Protein AF-A0A9W6DE72-F1 (afdb_monomer_lite)

Sequence (56 aa):
MAGKTTTRKYKKDQILRSNQFTVTDKYLIEAILEDKDYSLEQVKSLLEKEKKRSVK

Radius of gyration: 12.39 Å; chains: 1; bounding box: 42×26×20 Å

pLDDT: mean 83.07, std 13.32, range [43.72, 91.31]

Secondary structure (DSSP, 8-state):
--------EE-HHHHHT-TTS-HHHHHHHHHH--SS-EEHHHHHHHHHHHHHHHT-

Organism: NCBI:txid2936439

Foldseek 3Di:
DPPPPPQDWDFLVVVLPDPPDDPVLNVVSVVQDDGDTDGPVRSVVSSVVVVVVVVD

Structure (mmCIF, N/CA/C/O backbone):
data_AF-A0A9W6DE72-F1
#
_entry.id   AF-A0A9W6DE72-F1
#
loop_
_atom_site.group_PDB
_atom_site.id
_atom_site.type_symbol
_atom_site.label_atom_id
_atom_site.label_alt_id
_atom_site.label_comp_id
_atom_site.label_asym_id
_atom_site.label_entity_id
_atom_site.label_seq_id
_atom_site.pdbx_PDB_ins_code
_atom_site.Cartn_x
_atom_site.Cartn_y
_atom_site.Cartn_z
_atom_site.occupancy
_atom_site.B_iso_or_equiv
_atom_site.auth_seq_id
_atom_site.auth_comp_id
_atom_site.auth_asym_id
_atom_site.auth_atom_id
_atom_site.pdbx_PDB_model_num
ATOM 1 N N . MET A 1 1 ? 32.247 1.193 9.398 1.00 43.72 1 MET A N 1
ATOM 2 C CA . MET A 1 1 ? 31.708 0.514 8.199 1.00 43.72 1 MET A CA 1
ATOM 3 C C . MET A 1 1 ? 30.468 1.273 7.761 1.00 43.72 1 MET A C 1
ATOM 5 O O . MET A 1 1 ? 29.446 1.167 8.423 1.00 43.72 1 MET A O 1
ATOM 9 N N . ALA A 1 2 ? 30.571 2.115 6.729 1.00 47.84 2 ALA A N 1
ATOM 10 C CA . ALA A 1 2 ? 29.407 2.791 6.163 1.00 47.84 2 ALA A CA 1
ATOM 11 C C . ALA A 1 2 ? 28.560 1.730 5.452 1.00 47.84 2 ALA A C 1
ATOM 13 O O . ALA A 1 2 ? 28.845 1.354 4.315 1.00 47.84 2 ALA A O 1
ATOM 14 N N . GLY A 1 3 ? 27.594 1.162 6.177 1.00 48.84 3 GLY A N 1
ATOM 15 C CA . GLY A 1 3 ? 26.611 0.255 5.611 1.00 48.84 3 GLY A CA 1
ATOM 16 C C . GLY A 1 3 ? 25.884 1.010 4.514 1.00 48.84 3 GLY A C 1
ATOM 17 O O . GLY A 1 3 ? 25.102 1.909 4.801 1.00 48.84 3 GLY A O 1
ATOM 18 N N . LYS A 1 4 ? 26.197 0.691 3.256 1.00 53.88 4 LYS A N 1
ATOM 19 C CA . LYS A 1 4 ? 25.422 1.150 2.109 1.00 53.88 4 LYS A CA 1
ATOM 20 C C . LYS A 1 4 ? 23.993 0.693 2.375 1.00 53.88 4 LYS A C 1
ATOM 22 O O . LYS A 1 4 ? 23.709 -0.499 2.285 1.00 53.88 4 LYS A O 1
ATOM 27 N N . THR A 1 5 ? 23.109 1.612 2.744 1.00 57.12 5 THR A N 1
ATOM 28 C CA . THR A 1 5 ? 21.667 1.390 2.729 1.00 57.12 5 THR A CA 1
ATOM 29 C C . THR A 1 5 ? 21.290 1.210 1.269 1.00 57.12 5 THR A C 1
ATOM 31 O O . THR A 1 5 ? 20.939 2.146 0.561 1.00 57.12 5 THR A O 1
ATOM 34 N N . THR A 1 6 ? 21.471 -0.007 0.758 1.00 58.38 6 THR A N 1
ATOM 35 C CA . THR A 1 6 ? 20.976 -0.385 -0.555 1.00 58.38 6 THR A CA 1
ATOM 36 C C . THR A 1 6 ? 19.464 -0.308 -0.459 1.00 58.38 6 THR A C 1
ATOM 38 O O . THR A 1 6 ? 18.821 -1.202 0.092 1.00 58.38 6 THR A O 1
ATOM 41 N N . THR A 1 7 ? 18.900 0.795 -0.943 1.00 70.50 7 THR A N 1
ATOM 42 C CA . THR A 1 7 ? 17.461 0.999 -1.042 1.00 70.50 7 THR A CA 1
ATOM 43 C C . THR A 1 7 ? 16.923 0.004 -2.066 1.00 70.50 7 THR A C 1
ATOM 45 O O . THR A 1 7 ? 16.813 0.291 -3.257 1.00 70.50 7 THR A O 1
ATOM 48 N N . ARG A 1 8 ? 16.670 -1.226 -1.611 1.00 84.62 8 ARG A N 1
ATOM 49 C CA . ARG A 1 8 ? 16.137 -2.299 -2.442 1.00 84.62 8 ARG A CA 1
ATOM 50 C C . ARG A 1 8 ? 14.739 -1.880 -2.884 1.00 84.62 8 ARG A C 1
ATOM 52 O O . ARG A 1 8 ? 13.899 -1.535 -2.048 1.00 84.62 8 ARG A O 1
ATOM 59 N N . LYS A 1 9 ? 14.528 -1.858 -4.196 1.00 89.44 9 LYS A N 1
ATOM 60 C CA . LYS A 1 9 ? 13.216 -1.613 -4.784 1.00 89.44 9 LYS A CA 1
ATOM 61 C C . LYS A 1 9 ? 12.508 -2.943 -5.003 1.00 89.44 9 LYS A C 1
ATOM 63 O O . LYS A 1 9 ? 13.154 -3.962 -5.242 1.00 89.44 9 LYS A O 1
ATOM 68 N N . TYR A 1 10 ? 11.194 -2.904 -4.890 1.00 90.00 10 TYR A N 1
ATOM 69 C CA . TYR A 1 10 ? 10.309 -4.047 -4.977 1.00 90.00 10 TYR A CA 1
ATOM 70 C C . TYR A 1 10 ? 9.168 -3.709 -5.927 1.00 90.00 10 TYR A C 1
ATOM 72 O O . TYR A 1 10 ? 8.668 -2.581 -5.942 1.00 90.00 10 TYR A O 1
ATOM 80 N N . LYS A 1 11 ? 8.732 -4.715 -6.683 1.00 91.00 11 LYS A N 1
ATOM 81 C CA . LYS A 1 11 ? 7.498 -4.629 -7.463 1.00 91.00 11 LYS A CA 1
ATOM 82 C C . LYS A 1 11 ? 6.290 -4.555 -6.538 1.00 91.00 11 LYS A C 1
ATOM 84 O O . LYS A 1 11 ? 6.317 -5.110 -5.436 1.00 91.00 11 LYS A O 1
ATOM 89 N N . LYS A 1 12 ? 5.203 -3.964 -7.035 1.00 89.25 12 LYS A N 1
ATOM 90 C CA . LYS A 1 12 ? 3.895 -3.911 -6.365 1.00 89.25 12 LYS A CA 1
ATOM 91 C C . LYS A 1 12 ? 3.479 -5.270 -5.790 1.00 89.25 12 LYS A C 1
ATOM 93 O O . LYS A 1 12 ? 3.234 -5.372 -4.594 1.00 89.25 12 LYS A O 1
ATOM 98 N N . ASP A 1 13 ? 3.538 -6.332 -6.592 1.00 89.56 13 ASP A N 1
ATOM 99 C CA . ASP A 1 13 ? 3.232 -7.705 -6.160 1.00 89.56 13 ASP A CA 1
ATOM 100 C C . ASP A 1 13 ? 4.077 -8.176 -4.967 1.00 89.56 13 ASP A C 1
ATOM 102 O O . ASP A 1 13 ? 3.572 -8.797 -4.033 1.00 89.56 13 ASP A O 1
ATOM 106 N N . GLN A 1 14 ? 5.377 -7.867 -4.965 1.00 90.50 14 GLN A N 1
ATOM 107 C CA . GLN A 1 14 ? 6.268 -8.251 -3.868 1.00 90.50 14 GLN A CA 1
ATOM 108 C C . GLN A 1 14 ? 5.946 -7.487 -2.583 1.00 90.50 14 GLN A C 1
ATOM 110 O O . GLN A 1 14 ? 6.021 -8.050 -1.492 1.00 90.50 14 GLN A O 1
ATOM 115 N N . ILE A 1 15 ? 5.559 -6.218 -2.709 1.00 90.56 15 ILE A N 1
ATOM 116 C CA . ILE A 1 15 ? 5.133 -5.381 -1.586 1.00 90.56 15 ILE A CA 1
ATOM 117 C C . ILE A 1 15 ? 3.811 -5.910 -1.012 1.00 90.56 15 ILE A C 1
ATOM 119 O O . ILE A 1 15 ? 3.704 -6.076 0.202 1.00 90.56 15 ILE A O 1
ATOM 123 N N . LEU A 1 16 ? 2.840 -6.251 -1.864 1.00 88.50 16 LEU A N 1
ATOM 124 C CA . LEU A 1 16 ? 1.537 -6.795 -1.456 1.00 88.50 16 LEU A CA 1
ATOM 125 C C . LEU A 1 16 ? 1.656 -8.179 -0.800 1.00 88.50 16 LEU A C 1
ATOM 127 O O . LEU A 1 16 ? 0.946 -8.487 0.160 1.00 88.50 16 LEU A O 1
ATOM 131 N N . ARG A 1 17 ? 2.601 -9.007 -1.252 1.00 89.50 17 ARG A N 1
ATOM 132 C CA . ARG A 1 17 ? 2.909 -10.309 -0.635 1.00 89.50 17 ARG A CA 1
ATOM 133 C C . ARG A 1 17 ? 3.707 -10.196 0.666 1.00 89.50 17 ARG A C 1
ATOM 135 O O . ARG A 1 17 ? 3.833 -11.184 1.380 1.00 89.50 17 ARG A O 1
ATOM 142 N N . SER A 1 18 ? 4.226 -9.016 1.004 1.00 86.75 18 SER A N 1
ATOM 143 C CA . SER A 1 18 ? 4.979 -8.802 2.240 1.00 86.75 18 SER A CA 1
ATOM 144 C C . SER A 1 18 ? 4.079 -8.875 3.477 1.00 86.75 18 SER A C 1
ATOM 146 O O . SER A 1 18 ? 2.945 -8.394 3.471 1.00 86.75 18 SER A O 1
ATOM 148 N N . ASN A 1 19 ? 4.611 -9.409 4.577 1.00 86.69 19 ASN A N 1
ATOM 149 C CA . ASN A 1 19 ? 3.955 -9.386 5.891 1.00 86.69 19 ASN A CA 1
ATOM 150 C C . ASN A 1 19 ? 4.182 -8.063 6.647 1.00 86.69 19 ASN A C 1
ATOM 152 O O . ASN A 1 19 ? 3.765 -7.930 7.791 1.00 86.69 19 ASN A O 1
ATOM 156 N N . GLN A 1 20 ? 4.849 -7.080 6.028 1.00 86.06 20 GLN A N 1
ATOM 157 C CA . G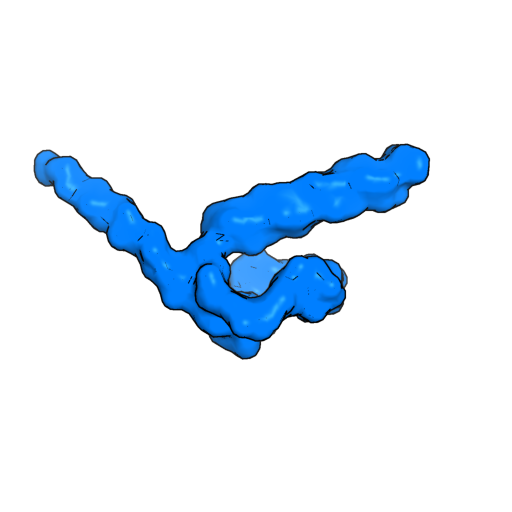LN A 1 20 ? 5.100 -5.769 6.644 1.00 86.06 20 GLN A CA 1
ATOM 158 C C . GLN A 1 20 ? 3.880 -4.840 6.680 1.00 86.06 20 GLN A C 1
ATOM 160 O O . GLN A 1 20 ? 3.919 -3.832 7.380 1.00 86.06 20 GLN A O 1
ATOM 165 N N . PHE A 1 21 ? 2.828 -5.145 5.920 1.00 88.81 21 PHE A N 1
ATOM 166 C CA . PHE A 1 21 ? 1.644 -4.299 5.784 1.00 88.81 21 PHE A CA 1
ATOM 167 C C . PHE A 1 21 ? 0.392 -5.080 6.172 1.00 88.81 21 PHE A C 1
ATOM 169 O O . PHE A 1 21 ? 0.290 -6.278 5.891 1.00 88.81 21 PHE A O 1
ATOM 176 N N . THR A 1 22 ? -0.565 -4.408 6.810 1.00 89.75 22 THR A N 1
ATOM 177 C CA . THR A 1 22 ? -1.861 -5.013 7.143 1.00 89.75 22 THR A CA 1
ATOM 178 C C . THR A 1 22 ? -2.705 -5.226 5.886 1.00 89.75 22 THR A C 1
ATOM 180 O O . THR A 1 22 ? -2.416 -4.661 4.834 1.00 89.75 22 THR A O 1
ATOM 183 N N . VAL A 1 23 ? -3.770 -6.025 5.974 1.00 89.06 23 VAL A N 1
ATOM 184 C CA . VAL A 1 23 ? -4.691 -6.242 4.842 1.00 89.06 23 VAL A CA 1
ATOM 185 C C . VAL A 1 23 ? -5.260 -4.913 4.331 1.00 89.06 23 VAL A C 1
ATOM 187 O O . VAL A 1 23 ? -5.226 -4.657 3.132 1.00 89.06 23 VAL A O 1
ATOM 190 N N . THR A 1 24 ? -5.690 -4.025 5.231 1.00 86.69 24 THR A N 1
ATOM 191 C CA . THR A 1 24 ? -6.181 -2.683 4.880 1.00 86.69 24 THR A CA 1
ATOM 192 C C . THR A 1 24 ? -5.105 -1.837 4.205 1.00 86.69 24 THR A C 1
ATOM 194 O O . THR A 1 24 ? -5.374 -1.179 3.202 1.00 86.69 24 THR A O 1
ATOM 197 N N . ASP A 1 25 ? -3.869 -1.882 4.712 1.00 89.12 25 ASP A N 1
ATOM 198 C CA . ASP A 1 25 ? -2.754 -1.174 4.083 1.00 89.12 25 ASP A CA 1
ATOM 199 C C . ASP A 1 25 ? -2.472 -1.716 2.686 1.00 89.12 25 ASP A C 1
ATOM 201 O O . ASP A 1 25 ? -2.215 -0.932 1.786 1.00 89.12 25 ASP A O 1
ATOM 205 N N . LYS A 1 26 ? -2.552 -3.035 2.478 1.00 90.00 26 LYS A N 1
ATOM 206 C CA . LYS A 1 26 ? -2.355 -3.661 1.164 1.00 90.00 26 LYS A CA 1
ATOM 207 C C . LYS A 1 26 ? -3.390 -3.190 0.149 1.00 90.00 26 LYS A C 1
ATOM 209 O O . LYS A 1 26 ? -2.998 -2.873 -0.965 1.00 90.00 26 LYS A O 1
ATOM 214 N N . TYR A 1 27 ? -4.659 -3.058 0.538 1.00 89.50 27 TYR A N 1
ATOM 215 C CA . TYR A 1 27 ? -5.682 -2.461 -0.330 1.00 89.50 27 TYR A CA 1
ATOM 216 C C . TYR A 1 27 ? -5.344 -1.015 -0.707 1.00 89.50 27 TYR A C 1
ATOM 218 O O . TYR A 1 27 ? -5.441 -0.635 -1.871 1.00 89.50 27 TYR A O 1
ATOM 226 N N . LEU A 1 28 ? -4.889 -0.213 0.260 1.00 89.56 28 LEU A N 1
ATOM 227 C CA . LEU A 1 28 ? -4.486 1.168 -0.005 1.00 89.56 28 LEU A CA 1
ATOM 228 C C . LEU A 1 28 ? -3.252 1.227 -0.918 1.00 89.56 28 LEU A C 1
ATOM 230 O O . LEU A 1 28 ? -3.221 1.992 -1.871 1.00 89.56 28 LEU A O 1
ATOM 234 N N . ILE A 1 29 ? -2.252 0.387 -0.645 1.00 90.94 29 ILE A N 1
ATOM 235 C CA . ILE A 1 29 ? -1.029 0.214 -1.437 1.00 90.94 29 ILE A CA 1
ATOM 236 C C . ILE A 1 29 ? -1.383 -0.188 -2.866 1.00 90.94 29 ILE A C 1
ATOM 238 O O . ILE A 1 29 ? -0.811 0.342 -3.812 1.00 90.94 29 ILE A O 1
ATOM 242 N N . GLU A 1 30 ? -2.334 -1.098 -3.039 1.00 90.50 30 GLU A N 1
ATOM 243 C CA . GLU A 1 30 ? -2.797 -1.519 -4.352 1.00 90.50 30 GLU A CA 1
ATOM 244 C C . GLU A 1 30 ? -3.463 -0.374 -5.125 1.00 90.50 30 GLU A C 1
ATOM 246 O O . GLU A 1 30 ? -3.253 -0.262 -6.332 1.00 90.50 30 GLU A O 1
ATOM 251 N N . ALA A 1 31 ? -4.191 0.505 -4.437 1.00 89.38 31 ALA A N 1
ATOM 252 C CA . ALA A 1 31 ? -4.825 1.673 -5.040 1.00 89.38 31 ALA A CA 1
ATOM 253 C C . ALA A 1 31 ? -3.839 2.814 -5.362 1.00 89.38 31 ALA A C 1
ATOM 255 O O . ALA A 1 31 ? -4.004 3.486 -6.377 1.00 89.38 31 ALA A O 1
ATOM 256 N N . ILE A 1 32 ? -2.818 3.044 -4.524 1.00 90.62 32 ILE A N 1
ATOM 257 C CA . ILE A 1 32 ? -1.874 4.172 -4.675 1.00 90.62 32 ILE A CA 1
ATOM 258 C C . ILE A 1 32 ? -0.611 3.829 -5.475 1.00 90.62 32 ILE A C 1
ATOM 260 O O . ILE A 1 32 ? 0.026 4.732 -6.018 1.00 90.62 32 ILE A O 1
ATOM 264 N N . LEU A 1 33 ? -0.184 2.560 -5.498 1.00 90.50 33 LEU A N 1
ATOM 265 C CA . LEU A 1 33 ? 1.010 2.153 -6.237 1.00 90.50 33 LEU A CA 1
ATOM 266 C C . LEU A 1 33 ? 0.672 1.888 -7.705 1.00 90.50 33 LEU A C 1
ATOM 268 O O . LEU A 1 33 ? -0.150 1.028 -8.043 1.00 90.50 33 LEU A O 1
ATOM 272 N N . GLU A 1 34 ? 1.401 2.587 -8.564 1.00 88.44 34 GLU A N 1
ATOM 273 C CA . GLU A 1 34 ? 1.421 2.401 -10.010 1.00 88.44 34 GLU A CA 1
ATOM 274 C C . GLU A 1 34 ? 2.271 1.177 -10.396 1.00 88.44 34 GLU A C 1
ATOM 276 O O . GLU A 1 34 ? 2.946 0.578 -9.552 1.00 88.44 34 GLU A O 1
ATOM 281 N N . ASP A 1 35 ? 2.270 0.809 -11.680 1.00 87.12 35 ASP A N 1
ATOM 282 C CA . ASP A 1 35 ? 3.093 -0.285 -12.215 1.00 87.12 35 ASP A CA 1
ATOM 283 C C . ASP A 1 35 ? 4.571 0.134 -12.342 1.00 87.12 35 ASP A C 1
ATOM 285 O O . ASP A 1 35 ? 5.116 0.34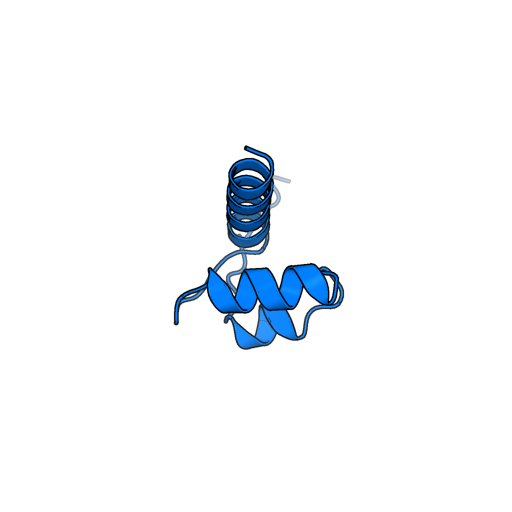7 -13.423 1.00 87.12 35 ASP A O 1
ATOM 289 N N . LYS A 1 36 ? 5.220 0.351 -11.195 1.00 89.50 36 LYS A N 1
ATOM 290 C CA . LYS A 1 36 ? 6.647 0.670 -11.086 1.00 89.50 36 LYS A CA 1
ATOM 291 C C . LYS A 1 36 ? 7.248 0.105 -9.805 1.00 89.50 36 LYS A C 1
ATOM 293 O O . LYS A 1 36 ? 6.544 -0.341 -8.899 1.00 89.50 36 LYS A O 1
ATOM 298 N N . ASP A 1 37 ? 8.573 0.134 -9.731 1.00 90.19 37 ASP A N 1
ATOM 299 C CA . ASP A 1 37 ? 9.306 -0.373 -8.578 1.00 90.19 37 ASP A CA 1
ATOM 300 C C . ASP A 1 37 ? 9.429 0.691 -7.484 1.00 90.19 37 ASP A C 1
ATOM 302 O O . ASP A 1 37 ? 9.916 1.803 -7.721 1.00 90.19 37 ASP A O 1
ATOM 306 N N . TYR A 1 38 ? 9.066 0.319 -6.258 1.00 89.94 38 TYR A N 1
ATOM 307 C CA . TYR A 1 38 ? 9.116 1.194 -5.089 1.00 89.94 38 TYR A CA 1
ATOM 308 C C . TYR A 1 38 ? 9.982 0.597 -3.989 1.00 89.94 38 TYR A C 1
ATOM 310 O O . TYR A 1 38 ? 10.041 -0.617 -3.796 1.00 89.94 38 TYR A O 1
ATOM 318 N N . SER A 1 39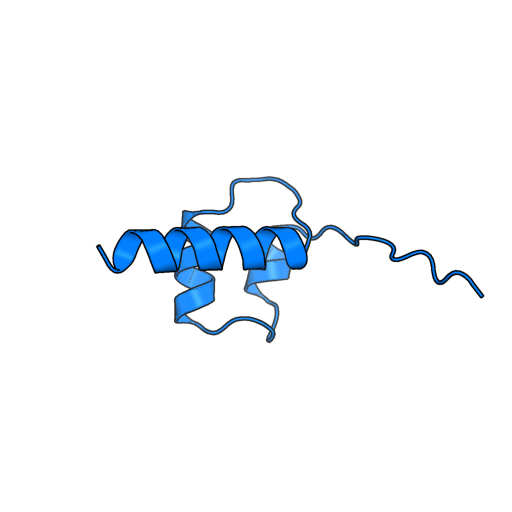 ? 10.642 1.449 -3.215 1.00 90.56 39 SER A N 1
ATOM 319 C CA . SER A 1 39 ? 11.256 1.017 -1.963 1.00 90.56 39 SER A CA 1
ATOM 320 C C . SER A 1 39 ? 10.230 0.980 -0.831 1.00 90.56 39 SER A C 1
ATOM 322 O O . SER A 1 39 ? 9.247 1.717 -0.838 1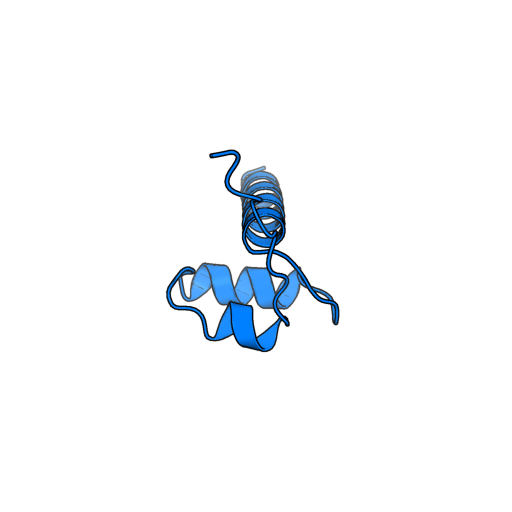.00 90.56 39 SER A O 1
ATOM 324 N N . LEU A 1 40 ? 10.469 0.149 0.185 1.00 88.50 40 LEU A N 1
ATOM 325 C CA . LEU A 1 40 ? 9.565 0.056 1.339 1.00 88.50 40 LEU A CA 1
ATOM 326 C C . LEU A 1 40 ? 9.377 1.404 2.052 1.00 88.50 40 LEU A C 1
ATOM 328 O O . LEU A 1 40 ? 8.282 1.696 2.522 1.00 88.50 40 LEU A O 1
ATOM 332 N N . GLU A 1 41 ? 10.420 2.236 2.103 1.00 88.94 41 GLU A N 1
ATOM 333 C CA . GLU A 1 41 ? 10.340 3.596 2.653 1.00 88.94 41 GLU A CA 1
ATOM 334 C C . GLU A 1 41 ? 9.418 4.499 1.829 1.00 88.94 41 GLU A C 1
ATOM 336 O O . GLU A 1 41 ? 8.593 5.215 2.397 1.00 88.94 41 GLU A O 1
ATOM 341 N N . GLN A 1 42 ? 9.495 4.429 0.495 1.00 90.06 42 GLN A N 1
ATOM 342 C CA . GLN A 1 42 ? 8.587 5.173 -0.379 1.00 90.06 42 GLN A CA 1
ATOM 343 C C . GLN A 1 42 ? 7.138 4.734 -0.172 1.00 90.06 42 GLN A C 1
ATOM 345 O O . GLN A 1 42 ? 6.265 5.585 -0.018 1.00 90.06 42 GLN A O 1
ATOM 350 N N . VAL A 1 43 ? 6.887 3.423 -0.117 1.00 90.31 43 VAL A N 1
ATOM 351 C CA . VAL A 1 43 ? 5.541 2.873 0.112 1.00 90.31 43 VAL A CA 1
ATOM 352 C C . VAL A 1 43 ? 4.985 3.353 1.450 1.00 90.31 43 VAL A C 1
ATOM 354 O O . VAL A 1 43 ? 3.856 3.830 1.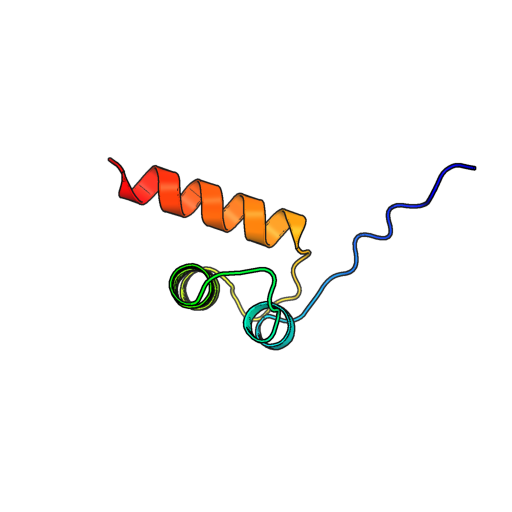497 1.00 90.31 43 VAL A O 1
ATOM 357 N N . LYS A 1 44 ? 5.779 3.288 2.527 1.00 89.50 44 LYS A N 1
ATOM 358 C CA . LYS A 1 44 ? 5.375 3.788 3.851 1.00 89.50 44 LYS A CA 1
ATOM 359 C C . LYS A 1 44 ? 5.041 5.279 3.817 1.00 89.50 44 LYS A C 1
ATOM 361 O O . LYS A 1 44 ? 3.989 5.667 4.311 1.00 89.50 44 LYS A O 1
ATOM 366 N N . SER A 1 45 ? 5.877 6.094 3.172 1.00 91.31 45 SER A N 1
ATOM 367 C CA . SER A 1 45 ? 5.637 7.536 3.054 1.00 91.31 45 SER A CA 1
ATOM 368 C C . SER A 1 45 ? 4.357 7.860 2.273 1.00 91.31 45 SER A C 1
ATOM 370 O O . SER A 1 45 ? 3.598 8.743 2.671 1.00 91.31 45 SER A O 1
ATOM 372 N N . LEU A 1 46 ? 4.086 7.134 1.182 1.00 90.81 46 LEU A N 1
ATOM 373 C CA . LEU A 1 46 ? 2.850 7.276 0.404 1.00 90.81 46 LEU A CA 1
ATOM 374 C C . LEU A 1 46 ? 1.625 6.866 1.224 1.00 90.81 46 LEU A C 1
ATOM 376 O O . LEU A 1 46 ? 0.654 7.614 1.291 1.00 90.81 46 LEU A O 1
ATOM 380 N N . LEU A 1 47 ? 1.704 5.721 1.903 1.00 90.31 47 LEU A N 1
ATOM 381 C CA . LEU A 1 47 ? 0.641 5.219 2.765 1.00 90.31 47 LEU A CA 1
ATOM 382 C C . LEU A 1 47 ? 0.302 6.215 3.885 1.00 90.31 47 LEU A C 1
ATOM 384 O O . LEU A 1 47 ? -0.867 6.484 4.137 1.00 90.31 47 LEU A O 1
ATOM 388 N N . GLU A 1 48 ? 1.307 6.793 4.548 1.00 90.19 48 GLU A N 1
ATOM 389 C CA . GLU A 1 48 ? 1.096 7.805 5.588 1.00 90.19 48 GLU A CA 1
ATOM 390 C C . GLU A 1 48 ? 0.454 9.084 5.048 1.00 90.19 48 GLU A C 1
ATOM 392 O O . GLU A 1 48 ? -0.437 9.640 5.694 1.00 90.19 48 GLU A O 1
ATOM 397 N N . LYS A 1 49 ? 0.889 9.558 3.873 1.00 89.94 49 LYS A N 1
ATOM 398 C CA . LYS A 1 49 ? 0.279 10.723 3.217 1.00 89.94 49 LYS A CA 1
ATOM 399 C C . LYS A 1 49 ? -1.191 10.474 2.919 1.00 89.94 49 LYS A C 1
ATOM 401 O O . LYS A 1 49 ? -2.015 11.335 3.214 1.00 89.94 49 LYS A O 1
ATOM 406 N N . GLU A 1 50 ? -1.513 9.298 2.396 1.00 88.00 50 GLU A N 1
ATOM 407 C CA . GLU A 1 50 ? -2.881 8.982 2.005 1.00 88.00 50 GLU A CA 1
ATOM 408 C C . GLU A 1 50 ? -3.786 8.738 3.218 1.00 88.00 50 GLU A C 1
ATOM 410 O O . GLU A 1 50 ? -4.907 9.243 3.272 1.00 88.00 50 GLU A O 1
ATOM 415 N N . LYS A 1 51 ? -3.262 8.100 4.273 1.00 85.62 51 LYS A N 1
ATOM 416 C CA . LYS A 1 51 ? -3.949 8.022 5.570 1.00 85.62 51 LYS A CA 1
ATOM 417 C C . LYS A 1 51 ? -4.260 9.411 6.115 1.00 85.62 51 LYS A C 1
ATOM 419 O O . LYS A 1 51 ? -5.408 9.659 6.454 1.00 85.62 51 LYS A O 1
ATOM 424 N N . LYS A 1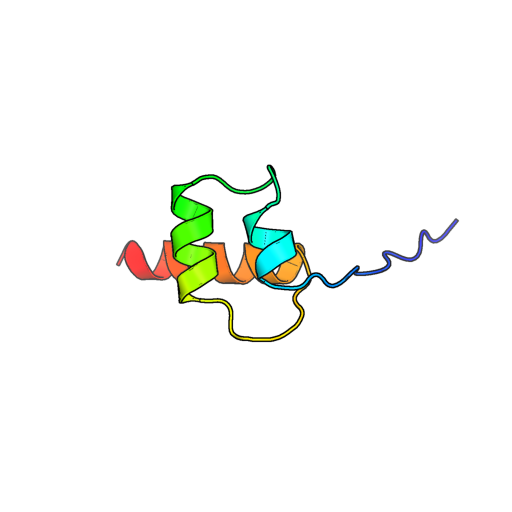 52 ? -3.283 10.328 6.146 1.00 87.00 52 LYS A N 1
ATOM 425 C CA . LYS A 1 52 ? -3.483 11.715 6.612 1.00 87.00 52 LYS A CA 1
ATOM 426 C C . LYS A 1 52 ? -4.506 12.483 5.779 1.00 87.00 52 LYS A C 1
ATOM 428 O O . LYS A 1 52 ? -5.219 13.311 6.334 1.00 87.00 52 LYS A O 1
ATOM 433 N N . ARG A 1 53 ? -4.575 12.227 4.471 1.00 80.94 53 ARG A N 1
ATOM 434 C CA . ARG A 1 53 ? -5.554 12.858 3.579 1.00 80.94 53 ARG A CA 1
ATOM 435 C C . ARG A 1 53 ? -6.981 12.387 3.859 1.00 80.94 53 ARG A C 1
ATOM 437 O O . ARG A 1 53 ? -7.891 13.196 3.769 1.00 80.94 53 ARG A O 1
ATOM 444 N N . SER A 1 54 ? -7.152 11.120 4.232 1.00 67.00 54 SER A N 1
ATOM 445 C CA . SER A 1 54 ? -8.456 10.526 4.558 1.00 67.00 54 SER A CA 1
ATOM 446 C C . SER A 1 54 ? -9.027 10.985 5.913 1.00 67.00 54 SER A C 1
ATOM 448 O O . SER A 1 54 ? -10.222 10.860 6.151 1.00 67.00 54 SER A O 1
ATOM 450 N N . VAL A 1 55 ? -8.200 11.541 6.812 1.00 62.38 55 VAL A N 1
ATOM 451 C CA . VAL A 1 55 ? -8.636 12.029 8.144 1.00 62.38 55 VAL A CA 1
ATOM 452 C C . VAL A 1 55 ? -9.117 13.493 8.111 1.00 62.38 55 VAL A C 1
ATOM 454 O O . VAL A 1 55 ? -9.173 14.139 9.155 1.00 62.38 55 VAL A O 1
ATOM 457 N N . LYS A 1 56 ? -9.417 14.062 6.937 1.00 48.38 56 LYS A N 1
ATOM 458 C CA . LYS A 1 56 ? -9.787 15.477 6.800 1.00 48.38 56 LYS A CA 1
ATOM 459 C C . LYS A 1 56 ? -11.126 15.680 6.109 1.00 48.38 56 LYS A C 1
ATOM 461 O O . LYS A 1 56 ? -11.403 14.935 5.148 1.00 48.38 56 LYS A O 1
#